Protein AF-A0AAW0FIV5-F1 (afdb_monomer)

InterPro domains:
  IPR008493 Hikeshi-like, N-terminal domain [PF05603] (17-64)
  IPR031318 OPI10 family [PTHR12925] (2-138)
  IPR048364 Hikeshi-like, C-terminal domain [PF21057] (86-137)

Foldseek 3Di:
DQADADPVRNDDDGDDDDPPPPPDDDDDDDDDPPPPPPPPPDDDDDDDDDPPVVRVVVVVVVVVVVVVDDPDDCDDDPPPPPPVVNVVVVVVLVVVQLCVQQVVQQDPVRDGPVVSVVVSVVVVVVVCVVDVCVSVVVVD

Sequence (140 aa):
MFGAVCSGRPIQLANQVETTNKQNATQLDDIDMNDSANAASTINIGISIEPTPQAEALLAEAKSNVSALTPVPLKPTSGNTKNPQDTAFLANQIVTHAYNYLSGFVDATGKVPMKAFDTWWEKFKNRLVSNPNFLDELKN

Secondary structure (DSSP, 8-state):
-----BTTB------------------------------------------HHHHHHHHHHHHHHGGGS--------------HHHHHHHHHHHHHHHHHHHGGG--TTSPPPHHHHHHHHHHHHHHHHH-TTTTGGGG-

pLDDT: mean 73.6, std 19.45, range [38.0, 97.56]

Organism: NCBI:txid2478898

Radius of gyration: 25.65 Å; Cα contacts (8 Å, |Δi|>4): 39; chains: 1; bounding box: 55×40×64 Å

Mean predicted aligned error: 18.96 Å

Solvent-accessible surface area (backbone atoms only — not comparable to full-atom values): 9590 Å² total; per-residue (Å²): 134,84,78,78,68,44,96,94,40,78,74,75,87,74,85,86,78,84,79,80,78,86,75,79,92,76,86,82,90,78,97,68,90,75,75,78,68,79,72,76,77,82,80,85,82,89,85,82,92,65,60,69,78,58,50,53,51,54,52,52,54,53,56,62,69,54,71,82,60,76,88,70,76,86,66,79,90,74,88,66,85,60,51,71,64,56,52,50,52,52,50,52,50,53,50,50,54,49,47,67,59,46,61,80,50,46,44,101,84,72,47,64,53,67,67,59,52,53,53,48,51,54,52,50,54,55,44,43,75,75,37,81,63,58,72,65,63,72,77,113

Structure (mmCIF, N/CA/C/O backbone):
data_AF-A0AAW0FIV5-F1
#
_entry.id   AF-A0AAW0FIV5-F1
#
loop_
_atom_site.group_PDB
_atom_site.id
_atom_site.type_symbol
_atom_site.label_atom_id
_atom_site.label_alt_id
_atom_site.label_comp_id
_atom_site.label_asym_id
_atom_site.label_entity_id
_atom_site.label_seq_id
_atom_site.pdbx_PDB_ins_code
_atom_site.Cartn_x
_atom_site.Cartn_y
_atom_site.Cartn_z
_atom_site.occupancy
_atom_site.B_iso_or_equiv
_atom_site.auth_seq_id
_atom_site.auth_comp_id
_atom_site.auth_asym_id
_atom_site.auth_atom_id
_atom_site.pdbx_PDB_model_num
ATOM 1 N N . MET A 1 1 ? -34.918 3.349 21.799 1.00 64.50 1 MET A N 1
ATOM 2 C CA . MET A 1 1 ? -33.918 3.369 22.890 1.00 64.50 1 MET A CA 1
ATOM 3 C C . MET A 1 1 ? -32.660 2.665 22.394 1.00 64.50 1 MET A C 1
ATOM 5 O O . MET A 1 1 ? -32.782 1.539 21.934 1.00 64.50 1 MET A O 1
ATOM 9 N N . PHE A 1 2 ? -31.492 3.319 22.406 1.00 66.12 2 PHE A N 1
ATOM 10 C CA . PHE A 1 2 ? -30.243 2.761 21.843 1.00 66.12 2 PHE A CA 1
ATOM 11 C C . PHE A 1 2 ? -29.422 1.935 22.849 1.00 66.12 2 PHE A C 1
ATOM 13 O O . PHE A 1 2 ? -28.561 1.149 22.460 1.00 66.12 2 PHE A O 1
ATOM 20 N N . GLY A 1 3 ? -29.695 2.094 24.144 1.00 75.88 3 GLY A N 1
ATOM 21 C CA . GLY A 1 3 ? -29.025 1.380 25.223 1.00 75.88 3 GLY A CA 1
ATOM 22 C C . GLY A 1 3 ? -29.193 2.103 26.557 1.00 75.88 3 GLY A C 1
ATOM 23 O O . GLY A 1 3 ? -29.929 3.086 26.640 1.00 75.88 3 GLY A O 1
ATOM 24 N N . ALA A 1 4 ? -28.491 1.620 27.579 1.00 80.50 4 ALA A N 1
ATOM 25 C CA . ALA A 1 4 ? -28.360 2.272 28.876 1.00 80.50 4 ALA A CA 1
ATOM 26 C C . ALA A 1 4 ? -26.879 2.299 29.279 1.00 80.50 4 ALA A C 1
ATOM 28 O O . ALA A 1 4 ? -26.137 1.362 28.976 1.00 80.50 4 ALA A O 1
ATOM 29 N N . VAL A 1 5 ? -26.465 3.367 29.957 1.00 80.56 5 VAL A N 1
ATOM 30 C CA . VAL A 1 5 ? -25.144 3.502 30.583 1.00 80.56 5 VAL A CA 1
ATOM 31 C C . VAL A 1 5 ? -25.328 3.540 32.097 1.00 80.56 5 VAL A C 1
ATOM 33 O O . VAL A 1 5 ? -26.242 4.188 32.600 1.00 80.56 5 VAL A O 1
ATOM 36 N N . CYS A 1 6 ? -24.489 2.813 32.828 1.00 80.56 6 CYS A N 1
ATOM 37 C CA . CYS A 1 6 ? -24.500 2.783 34.291 1.00 80.56 6 CYS A CA 1
ATOM 38 C C . CYS A 1 6 ? -23.063 2.745 34.822 1.00 80.56 6 CYS A C 1
ATOM 40 O O . CYS A 1 6 ? -22.119 2.568 34.055 1.00 80.56 6 CYS A O 1
ATOM 42 N N . SER A 1 7 ? -22.868 2.878 36.133 1.00 82.75 7 SER A N 1
ATOM 43 C CA . SER A 1 7 ? -21.526 2.864 36.740 1.00 82.75 7 SER A CA 1
ATOM 44 C C . SER A 1 7 ? -20.721 1.590 36.435 1.00 82.75 7 SER A C 1
ATOM 46 O O . SER A 1 7 ? -19.503 1.658 36.313 1.00 82.75 7 SER A O 1
ATOM 48 N N . GLY A 1 8 ? -21.389 0.444 36.254 1.00 81.25 8 GLY A N 1
ATOM 49 C CA . GLY A 1 8 ? -20.759 -0.821 35.851 1.00 81.25 8 GLY A CA 1
ATOM 50 C C . GLY A 1 8 ? -20.508 -0.962 34.344 1.00 81.25 8 GLY A C 1
ATOM 51 O O . GLY A 1 8 ? -19.764 -1.845 33.925 1.00 81.25 8 GLY A O 1
ATOM 52 N N . ARG A 1 9 ? -21.114 -0.101 33.518 1.00 80.88 9 ARG A N 1
ATOM 53 C CA . ARG A 1 9 ? -20.940 -0.067 32.061 1.00 80.88 9 ARG A CA 1
ATOM 54 C C . ARG A 1 9 ? -20.999 1.389 31.578 1.00 80.88 9 ARG A C 1
ATOM 56 O O . ARG A 1 9 ? -22.043 1.838 31.099 1.00 80.88 9 ARG A O 1
ATOM 63 N N . PRO A 1 10 ? -19.892 2.136 31.727 1.00 80.94 10 PRO A N 1
ATOM 64 C CA . PRO A 1 10 ? -19.884 3.584 31.520 1.00 80.94 10 PRO A CA 1
ATOM 65 C C . PRO A 1 10 ? -19.972 3.999 30.043 1.00 80.94 10 PRO A C 1
ATOM 67 O O . PRO A 1 10 ? -20.227 5.165 29.760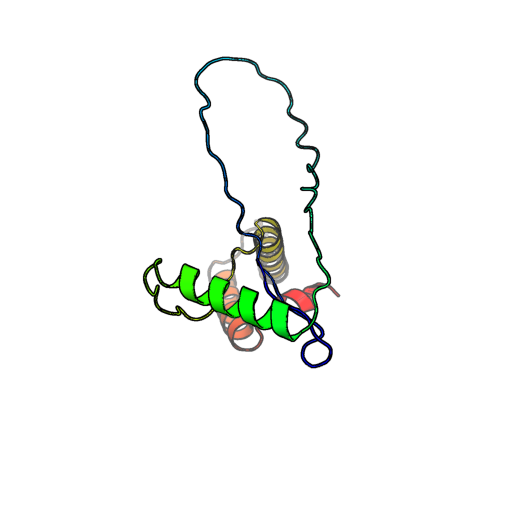 1.00 80.94 10 PRO A O 1
ATOM 70 N N . ILE A 1 11 ? -19.758 3.072 29.099 1.00 82.19 11 ILE A N 1
ATOM 71 C CA . ILE A 1 11 ? -19.751 3.344 27.655 1.00 82.19 11 ILE A CA 1
ATOM 72 C C . ILE A 1 11 ? -20.644 2.333 26.926 1.00 82.19 11 ILE A C 1
ATOM 74 O O . ILE A 1 11 ? -20.558 1.123 27.156 1.00 82.19 11 ILE A O 1
ATOM 78 N N . GLN A 1 12 ? -21.465 2.837 26.003 1.00 78.25 12 GLN A N 1
ATOM 79 C CA . GLN A 1 12 ? -22.308 2.049 25.109 1.00 78.25 12 GLN A CA 1
ATOM 80 C C . GLN A 1 12 ? -22.128 2.547 23.670 1.00 78.25 12 GLN A C 1
ATOM 82 O O . GLN A 1 12 ? -22.292 3.733 23.400 1.00 78.25 12 GLN A O 1
ATOM 87 N N . LEU A 1 13 ? -21.807 1.636 22.749 1.00 78.62 13 LEU A N 1
ATOM 88 C CA . LEU A 1 13 ? -21.712 1.944 21.323 1.00 78.62 13 LEU A CA 1
ATOM 89 C C . LEU A 1 13 ? -23.097 1.810 20.671 1.00 78.62 13 LEU A C 1
ATOM 91 O O . LEU A 1 13 ? -23.788 0.813 20.896 1.00 78.62 13 LEU A O 1
ATOM 95 N N . ALA A 1 14 ? -23.489 2.801 19.870 1.00 74.12 14 ALA A N 1
ATOM 96 C CA . ALA A 1 14 ? -24.722 2.804 19.087 1.00 74.12 14 ALA A CA 1
ATOM 97 C C . ALA A 1 14 ? -24.403 3.162 17.631 1.00 74.12 14 ALA A C 1
ATOM 99 O O . ALA A 1 14 ? -23.681 4.123 17.375 1.00 74.12 14 ALA A O 1
ATOM 100 N N . ASN A 1 15 ? -24.951 2.394 16.687 1.00 72.44 15 ASN A N 1
ATOM 101 C CA . ASN A 1 15 ? -24.766 2.638 15.259 1.00 72.44 15 ASN A CA 1
ATOM 102 C C . ASN A 1 15 ? -25.975 3.391 14.707 1.00 72.44 15 ASN A C 1
ATOM 104 O O . ASN A 1 15 ? -27.115 2.952 14.873 1.00 72.44 15 ASN A O 1
ATOM 108 N N . GLN A 1 16 ? -25.720 4.499 14.017 1.00 63.75 16 GLN A N 1
ATOM 109 C CA . GLN A 1 16 ? -26.736 5.197 13.242 1.00 63.75 16 GLN A CA 1
ATOM 110 C C . GLN A 1 16 ? -26.979 4.439 11.934 1.00 63.75 16 GLN A C 1
ATOM 112 O O . GLN A 1 16 ? -26.048 4.189 11.172 1.00 63.75 16 GLN A O 1
ATOM 117 N N . VAL A 1 17 ? -28.233 4.069 11.675 1.00 66.44 17 VAL A N 1
ATOM 118 C CA . VAL A 1 17 ? -28.667 3.589 10.360 1.00 66.44 17 VAL A CA 1
ATOM 119 C C . VAL A 1 17 ? -29.270 4.787 9.641 1.00 66.44 17 VAL A C 1
ATOM 121 O O . VAL A 1 17 ? -30.308 5.296 10.059 1.00 66.44 17 VAL A O 1
ATOM 124 N N . GLU A 1 18 ? -28.614 5.269 8.589 1.00 61.78 18 GLU A N 1
ATOM 125 C CA . GLU A 1 18 ? -29.195 6.303 7.737 1.00 61.78 18 GLU A CA 1
ATOM 126 C C . GLU A 1 18 ? -30.399 5.722 6.992 1.00 61.78 18 GLU A C 1
ATOM 128 O O . GLU A 1 18 ? -30.271 4.864 6.119 1.00 61.78 18 GLU A O 1
ATOM 133 N N . THR A 1 19 ? -31.598 6.190 7.326 1.00 52.34 19 THR A N 1
ATOM 134 C CA . THR A 1 19 ? -32.772 5.965 6.487 1.00 52.34 19 THR A CA 1
ATOM 135 C C . THR A 1 19 ? -32.681 6.914 5.300 1.00 52.34 19 THR A C 1
ATOM 137 O O . THR A 1 19 ? -33.137 8.055 5.380 1.00 52.34 19 THR A O 1
ATOM 140 N N . THR A 1 20 ? -32.077 6.476 4.193 1.00 46.56 20 THR A N 1
ATOM 141 C CA . THR A 1 20 ? -32.177 7.200 2.921 1.00 46.56 20 THR A CA 1
ATOM 142 C C . THR A 1 20 ? -33.639 7.184 2.477 1.00 46.56 20 THR A C 1
ATOM 144 O O . THR A 1 20 ? -34.110 6.238 1.846 1.00 46.56 20 THR A O 1
ATOM 147 N N . ASN A 1 21 ? -34.379 8.230 2.833 1.00 44.84 21 ASN A N 1
ATOM 148 C CA . ASN A 1 21 ? -35.754 8.426 2.406 1.00 44.84 21 ASN A CA 1
ATOM 149 C C . ASN A 1 21 ? -35.726 8.879 0.936 1.00 44.84 21 ASN A C 1
ATOM 151 O O . ASN A 1 21 ? -35.709 10.069 0.636 1.00 44.84 21 ASN A O 1
ATOM 155 N N . LYS A 1 22 ? -35.635 7.926 -0.003 1.00 45.03 22 LYS A N 1
ATOM 156 C CA . LYS A 1 22 ? -35.816 8.195 -1.438 1.00 45.03 22 LYS A CA 1
ATOM 157 C C . LYS A 1 22 ? -37.298 8.461 -1.698 1.00 45.03 22 LYS A C 1
ATOM 159 O O . LYS A 1 22 ? -38.015 7.572 -2.147 1.00 45.03 22 LYS A O 1
ATOM 164 N N . GLN A 1 23 ? -37.766 9.667 -1.393 1.00 38.22 23 GLN A N 1
ATOM 165 C CA . GLN A 1 23 ? -39.097 10.112 -1.790 1.00 38.22 23 GLN A CA 1
ATOM 166 C C . GLN A 1 23 ? -38.999 11.084 -2.970 1.00 38.22 23 GLN A C 1
ATOM 168 O O . GLN A 1 23 ? -38.593 12.228 -2.823 1.00 38.22 23 GLN A O 1
ATOM 173 N N . ASN A 1 24 ? -39.388 10.552 -4.135 1.00 38.84 24 ASN A N 1
ATOM 174 C CA . ASN A 1 24 ? -40.020 11.220 -5.276 1.00 38.84 24 ASN A CA 1
ATOM 175 C C . ASN A 1 24 ? -39.349 12.472 -5.861 1.00 38.84 24 ASN A C 1
ATOM 177 O O . ASN A 1 24 ? -39.789 13.590 -5.619 1.00 38.84 24 ASN A O 1
ATOM 181 N N . ALA A 1 25 ? -38.407 12.265 -6.785 1.00 38.00 25 ALA A N 1
ATOM 182 C CA . ALA A 1 25 ? -38.110 13.248 -7.826 1.00 38.00 25 ALA A CA 1
ATOM 183 C C . ALA A 1 25 ? -38.908 12.892 -9.093 1.00 38.00 25 ALA A C 1
ATOM 185 O O . ALA A 1 25 ? -38.441 12.156 -9.961 1.00 38.00 25 ALA A O 1
ATOM 186 N N . THR A 1 26 ? -40.140 13.395 -9.165 1.00 39.94 26 THR A N 1
ATOM 187 C CA . THR A 1 26 ? -40.848 13.577 -10.437 1.00 39.94 26 THR A CA 1
ATOM 188 C C . THR A 1 26 ? -40.652 15.033 -10.838 1.00 39.94 26 THR A C 1
ATOM 190 O O . THR A 1 26 ? -40.968 15.910 -10.045 1.00 39.94 26 THR A O 1
ATOM 193 N N . GLN A 1 27 ? -40.219 15.240 -12.083 1.00 40.78 27 GLN A N 1
ATOM 194 C CA . GLN A 1 27 ? -40.310 16.475 -12.871 1.00 40.78 27 GLN A CA 1
ATOM 195 C C . GLN A 1 27 ? -39.328 17.641 -12.624 1.00 40.78 27 GLN A C 1
ATOM 197 O O . GLN A 1 27 ? -39.393 18.339 -11.621 1.00 40.78 27 GLN A O 1
ATOM 202 N N . LEU A 1 28 ? -38.591 17.888 -13.719 1.00 42.06 28 LEU A N 1
ATOM 203 C CA . LEU A 1 28 ? -38.331 19.163 -14.410 1.00 42.06 28 LEU A CA 1
ATOM 204 C C . LEU A 1 28 ? -37.125 20.012 -13.977 1.00 42.06 28 LEU A C 1
ATOM 206 O O . LEU A 1 28 ? -37.076 20.539 -12.875 1.00 42.06 28 LEU A O 1
ATOM 210 N N . ASP A 1 29 ? -36.197 20.117 -14.940 1.00 44.72 29 ASP A N 1
ATOM 211 C CA . ASP A 1 29 ? -35.410 21.287 -15.347 1.00 44.72 29 ASP A CA 1
ATOM 212 C C . ASP A 1 29 ? -35.151 22.368 -14.290 1.00 44.72 29 ASP A C 1
ATOM 214 O O . ASP A 1 29 ? -36.001 23.220 -14.058 1.00 44.72 29 ASP A O 1
ATOM 218 N N . ASP A 1 30 ? -33.929 22.409 -13.755 1.00 43.66 30 ASP A N 1
ATOM 219 C CA . ASP A 1 30 ? -33.016 23.522 -14.042 1.00 43.66 30 ASP A CA 1
ATOM 220 C C . ASP A 1 30 ? -31.583 23.157 -13.622 1.00 43.66 30 ASP A C 1
ATOM 222 O O . ASP A 1 30 ? -31.351 22.465 -12.626 1.00 43.66 30 ASP A O 1
ATOM 226 N N . ILE A 1 31 ? -30.610 23.587 -14.420 1.00 50.84 31 ILE A N 1
ATOM 227 C CA . ILE A 1 31 ? -29.185 23.443 -14.122 1.00 50.84 31 ILE A CA 1
ATOM 228 C C . ILE A 1 31 ? -28.846 24.540 -13.120 1.00 50.84 31 ILE A C 1
ATOM 230 O O . ILE A 1 31 ? -28.609 25.676 -13.519 1.00 50.84 31 ILE A O 1
ATOM 234 N N . ASP A 1 32 ? -28.784 24.195 -11.837 1.00 40.94 32 ASP A N 1
ATOM 235 C CA . ASP A 1 32 ? -28.208 25.078 -10.829 1.00 40.94 32 ASP A CA 1
ATOM 236 C C . ASP A 1 32 ? -27.090 24.362 -10.068 1.00 40.94 32 ASP A C 1
ATOM 238 O O . ASP A 1 32 ? -27.199 23.191 -9.684 1.00 40.94 32 ASP A O 1
ATOM 242 N N . MET A 1 33 ? -25.966 25.061 -9.921 1.00 54.09 33 MET A N 1
ATOM 243 C CA . MET A 1 33 ? -24.784 24.599 -9.204 1.00 54.09 33 MET A CA 1
ATOM 244 C C . MET A 1 33 ? -25.152 24.349 -7.738 1.00 54.09 33 MET A C 1
ATOM 246 O O . MET A 1 33 ? -25.066 25.244 -6.902 1.00 54.09 33 MET A O 1
ATOM 250 N N . ASN A 1 34 ? -25.524 23.112 -7.404 1.00 46.94 34 ASN A N 1
ATOM 251 C CA . ASN A 1 34 ? -25.608 22.677 -6.017 1.00 46.94 34 ASN A CA 1
ATOM 252 C C . ASN A 1 34 ? -24.184 22.468 -5.495 1.00 46.94 34 ASN A C 1
ATOM 254 O O . ASN A 1 34 ? -23.640 21.358 -5.543 1.00 46.94 34 ASN A O 1
ATOM 258 N N . ASP A 1 35 ? -23.589 23.569 -5.033 1.00 41.31 35 ASP A N 1
ATOM 259 C CA . ASP A 1 35 ? -22.535 23.574 -4.028 1.00 41.31 35 ASP A CA 1
ATOM 260 C C . ASP A 1 35 ? -22.984 22.636 -2.908 1.00 41.31 35 ASP A C 1
ATOM 262 O O . ASP A 1 35 ? -23.774 22.985 -2.032 1.00 41.31 35 ASP A O 1
ATOM 266 N N . SER A 1 36 ? -22.534 21.384 -2.995 1.00 45.88 36 SER A N 1
ATOM 267 C CA . SER A 1 36 ? -22.698 20.384 -1.952 1.00 45.88 36 SER A CA 1
ATOM 268 C C . SER A 1 36 ? -21.729 20.750 -0.838 1.00 45.88 36 SER A C 1
ATOM 270 O O . SER A 1 36 ? -20.786 20.018 -0.533 1.00 45.88 36 SER A O 1
ATOM 272 N N . ALA A 1 37 ? -21.974 21.919 -0.246 1.00 42.53 37 ALA A N 1
ATOM 273 C CA . ALA A 1 37 ? -21.587 22.250 1.095 1.00 42.53 37 ALA A CA 1
ATOM 274 C C . ALA A 1 37 ? -22.053 21.073 1.940 1.00 42.53 37 ALA A C 1
ATOM 276 O O . ALA A 1 37 ? -23.246 20.849 2.133 1.00 42.53 37 ALA A O 1
ATOM 277 N N . ASN A 1 38 ? -21.064 20.272 2.319 1.00 49.94 38 ASN A N 1
ATOM 278 C CA . ASN A 1 38 ? -21.082 19.226 3.316 1.00 49.94 38 ASN A CA 1
ATOM 279 C C . ASN A 1 38 ? -22.067 19.604 4.431 1.00 49.94 38 ASN A C 1
ATOM 281 O O . ASN A 1 38 ? -21.702 20.302 5.379 1.00 49.94 38 ASN A O 1
ATOM 285 N N . ALA A 1 39 ? -23.334 19.214 4.272 1.00 48.22 39 ALA A N 1
ATOM 286 C CA . ALA A 1 39 ? -24.356 19.444 5.267 1.00 48.22 39 ALA A CA 1
ATOM 287 C C . ALA A 1 39 ? -23.977 18.522 6.414 1.00 48.22 39 ALA A C 1
ATOM 289 O O . ALA A 1 39 ? -24.273 17.329 6.381 1.00 48.22 39 ALA A O 1
ATOM 290 N N . ALA A 1 40 ? -23.228 19.064 7.375 1.00 53.38 40 ALA A N 1
ATOM 291 C CA . ALA A 1 40 ? -22.924 18.393 8.619 1.00 53.38 40 ALA A CA 1
ATOM 292 C C . ALA A 1 40 ? -24.259 17.901 9.178 1.00 53.38 40 ALA A C 1
ATOM 294 O O . ALA A 1 40 ? -25.103 18.689 9.605 1.00 53.38 40 ALA A O 1
ATOM 295 N N . SER A 1 41 ? -24.494 16.598 9.077 1.00 67.88 41 SER A N 1
ATOM 296 C CA . SER A 1 41 ? -25.699 15.971 9.582 1.00 67.88 41 SER A CA 1
ATOM 297 C C . SER A 1 41 ? -25.688 16.152 11.096 1.00 67.88 41 SER A C 1
ATOM 299 O O . SER A 1 41 ? -24.945 15.466 11.797 1.00 67.88 41 SER A O 1
ATOM 301 N N . THR A 1 42 ? -26.453 17.116 11.607 1.00 72.19 42 THR A N 1
ATOM 302 C CA . THR A 1 42 ? -26.610 17.336 13.046 1.00 72.19 42 THR A CA 1
ATOM 303 C C . THR A 1 42 ? -27.303 16.117 13.652 1.00 72.19 42 THR A C 1
ATOM 305 O O . THR A 1 42 ? -28.489 15.884 13.421 1.00 72.19 42 THR A O 1
ATOM 308 N N . ILE A 1 43 ? -26.559 15.323 14.422 1.00 71.88 43 ILE A N 1
ATOM 309 C CA . ILE A 1 43 ? -27.080 14.153 15.136 1.00 71.88 43 ILE A CA 1
ATOM 310 C C . ILE A 1 43 ? -27.620 14.624 16.488 1.00 71.88 43 ILE A C 1
ATOM 312 O O . ILE A 1 43 ? -26.863 15.084 17.340 1.00 71.88 43 ILE A O 1
ATOM 316 N N . ASN A 1 44 ? -28.929 14.493 16.702 1.00 79.56 44 ASN A N 1
ATOM 317 C CA . ASN A 1 44 ? -29.554 14.800 17.988 1.00 79.56 44 ASN A CA 1
ATOM 318 C C . ASN A 1 44 ? -29.528 13.563 18.893 1.00 79.56 44 ASN A C 1
ATOM 320 O O . ASN A 1 44 ? -30.105 12.528 18.556 1.00 79.56 44 ASN A O 1
ATOM 324 N N . ILE A 1 45 ? -28.878 13.674 20.052 1.00 78.44 45 ILE A N 1
ATOM 325 C CA . ILE A 1 45 ? -28.771 12.596 21.042 1.00 78.44 45 ILE A CA 1
ATOM 326 C C . ILE A 1 45 ? -29.629 12.965 22.255 1.00 78.44 45 ILE A C 1
ATOM 328 O O . ILE A 1 45 ? -29.333 13.926 22.959 1.00 78.44 45 ILE A O 1
ATOM 332 N N . GLY A 1 46 ? -30.689 12.194 22.509 1.00 83.81 46 GLY A N 1
ATOM 333 C CA . GLY A 1 46 ? -31.509 12.333 23.715 1.00 83.81 46 GLY A CA 1
ATOM 334 C C . GLY A 1 46 ? -30.979 11.460 24.852 1.00 83.81 46 GLY A C 1
ATOM 335 O O . GLY A 1 46 ? -30.947 10.237 24.714 1.00 83.81 46 GLY A O 1
ATOM 336 N N . ILE A 1 47 ? -30.589 12.075 25.972 1.00 85.62 47 ILE A N 1
ATOM 337 C CA . ILE A 1 47 ? -30.240 11.377 27.219 1.00 85.62 47 ILE A CA 1
ATOM 338 C C . ILE A 1 47 ? -31.337 11.618 28.265 1.00 85.62 47 ILE A C 1
ATOM 340 O O . ILE A 1 47 ? -31.704 12.761 28.519 1.00 85.62 47 ILE A O 1
ATOM 344 N N . SER A 1 48 ? -31.863 10.545 28.863 1.00 85.88 48 SER A N 1
ATOM 345 C CA . SER A 1 48 ? -32.729 10.619 30.050 1.00 85.88 48 SER A CA 1
ATOM 346 C C . SER A 1 48 ? -32.029 9.933 31.216 1.00 85.88 48 SER A C 1
ATOM 348 O O . SER A 1 48 ? -31.369 8.908 31.020 1.00 85.88 48 SER A O 1
ATOM 350 N N . ILE A 1 49 ? -32.153 10.504 32.413 1.00 86.00 49 ILE A N 1
ATOM 351 C CA . ILE A 1 49 ? -31.602 9.941 33.646 1.00 86.00 49 ILE A CA 1
ATOM 352 C C . ILE A 1 49 ? -32.763 9.336 34.421 1.00 86.00 49 ILE A C 1
ATOM 354 O O . ILE A 1 49 ? -33.605 10.058 34.943 1.00 86.00 49 ILE A O 1
ATOM 358 N N . GLU A 1 50 ? -32.768 8.013 34.516 1.00 84.69 50 GLU A N 1
ATOM 359 C CA . GLU A 1 50 ? -33.782 7.252 35.241 1.00 84.69 50 GLU A CA 1
ATOM 360 C C . GLU A 1 50 ? -33.126 6.476 36.397 1.00 84.69 50 GLU A C 1
ATOM 362 O O . GLU A 1 50 ? -31.959 6.078 36.293 1.00 84.69 50 GLU A O 1
ATOM 367 N N . PRO A 1 51 ? -33.855 6.194 37.490 1.00 87.88 51 PRO A N 1
ATOM 368 C CA . PRO A 1 51 ? -33.442 5.217 38.490 1.00 87.88 51 PRO A CA 1
ATOM 369 C C . PRO A 1 51 ? -33.117 3.859 37.856 1.00 87.88 51 PRO A C 1
ATOM 371 O O . PRO A 1 51 ? -33.868 3.355 37.018 1.00 87.88 51 PRO A O 1
ATOM 374 N N . THR A 1 52 ? -32.039 3.215 38.315 1.00 79.62 52 THR A N 1
ATOM 375 C CA . THR A 1 52 ? -31.574 1.913 37.800 1.00 79.62 52 THR A CA 1
ATOM 376 C C . THR A 1 52 ? -32.686 0.865 37.645 1.00 79.62 52 THR A C 1
ATOM 378 O O . THR A 1 52 ? -32.753 0.256 36.577 1.00 79.62 52 THR A O 1
ATOM 381 N N . PRO A 1 53 ? -33.604 0.677 38.622 1.00 83.12 53 PRO A N 1
ATOM 382 C CA . PRO A 1 53 ? -34.672 -0.317 38.487 1.00 83.12 53 PRO A CA 1
ATOM 383 C C . PRO A 1 53 ? -35.639 -0.024 37.329 1.00 83.12 53 PRO A C 1
ATOM 385 O O . PRO A 1 53 ? -36.158 -0.946 36.706 1.00 83.12 53 PRO A O 1
ATOM 388 N N . GLN A 1 54 ? -35.873 1.255 37.019 1.00 83.12 54 GLN A N 1
ATOM 389 C CA . GLN A 1 54 ? -36.752 1.672 35.925 1.00 83.12 54 GLN A CA 1
ATOM 390 C C . GLN A 1 54 ? -36.047 1.556 34.568 1.00 83.12 54 GLN A C 1
ATOM 392 O O . GLN A 1 54 ? -36.639 1.069 33.606 1.00 83.12 54 GLN A O 1
ATOM 397 N N . ALA A 1 55 ? -34.763 1.921 34.499 1.00 80.69 55 ALA A N 1
ATOM 398 C CA . ALA A 1 55 ? -33.959 1.780 33.286 1.00 80.69 55 ALA A CA 1
ATOM 399 C C . ALA A 1 55 ? -33.837 0.314 32.833 1.00 80.69 55 ALA A C 1
ATOM 401 O O . ALA A 1 55 ? -33.901 0.027 31.637 1.00 80.69 55 ALA A O 1
ATOM 402 N N . GLU A 1 56 ? -33.691 -0.620 33.777 1.00 79.81 56 GLU A N 1
ATOM 403 C CA . GLU A 1 56 ? -33.603 -2.052 33.483 1.00 79.81 56 GLU A CA 1
ATOM 404 C C . GLU A 1 56 ? -34.918 -2.613 32.921 1.00 79.81 56 GLU A C 1
ATOM 406 O O . GLU A 1 56 ? -34.895 -3.350 31.932 1.00 79.81 56 GLU A O 1
ATOM 411 N N . ALA A 1 57 ? -36.061 -2.196 33.479 1.00 82.75 57 ALA A N 1
ATOM 412 C CA . ALA A 1 57 ? -37.382 -2.573 32.977 1.00 82.75 57 ALA A CA 1
ATOM 413 C C . ALA A 1 57 ? -37.609 -2.091 31.532 1.00 82.75 57 ALA A C 1
ATOM 415 O O . ALA A 1 57 ? -38.001 -2.880 30.671 1.00 82.75 57 ALA A O 1
ATOM 416 N N . LEU A 1 58 ? -37.269 -0.831 31.236 1.00 79.12 58 LEU A N 1
ATOM 417 C CA . LEU A 1 58 ? -37.373 -0.259 29.886 1.00 79.12 58 LEU A CA 1
ATOM 418 C C . LEU A 1 58 ? -36.456 -0.969 28.880 1.00 79.12 58 LEU A C 1
ATOM 420 O O . LEU A 1 58 ? -36.823 -1.175 27.723 1.00 79.12 58 LEU A O 1
ATOM 424 N N . LEU A 1 59 ? -35.262 -1.384 29.311 1.00 76.38 59 LEU A N 1
ATOM 425 C CA . LEU A 1 59 ? -34.324 -2.111 28.458 1.00 76.38 59 LEU A CA 1
ATOM 426 C C . LEU A 1 59 ? -34.797 -3.545 28.172 1.00 76.38 59 LEU A C 1
ATOM 428 O O . LEU A 1 59 ? -34.561 -4.064 27.078 1.00 76.38 59 LEU A O 1
ATOM 432 N N . ALA A 1 60 ? -35.452 -4.190 29.141 1.00 76.69 60 ALA A N 1
ATOM 433 C CA . ALA A 1 60 ? -36.057 -5.508 28.972 1.00 76.69 60 ALA A CA 1
ATOM 434 C C . ALA A 1 60 ? -37.246 -5.463 27.997 1.00 76.69 60 ALA A C 1
ATOM 436 O O . ALA A 1 60 ? -37.336 -6.312 27.108 1.00 76.69 60 ALA A O 1
ATOM 437 N N . GLU A 1 61 ? -38.091 -4.436 28.095 1.00 78.25 61 GLU A N 1
ATOM 438 C CA . GLU A 1 61 ? -39.193 -4.191 27.158 1.00 78.25 61 GLU A CA 1
ATOM 439 C C . GLU A 1 61 ? -38.692 -3.827 25.749 1.00 78.25 61 GLU A C 1
ATOM 441 O O . GLU A 1 61 ? -39.223 -4.292 24.740 1.00 78.25 61 GLU A O 1
ATOM 446 N N . ALA A 1 62 ? -37.617 -3.042 25.637 1.00 69.38 62 ALA A N 1
ATOM 447 C CA . ALA A 1 62 ? -37.020 -2.747 24.338 1.00 69.38 62 ALA A CA 1
ATOM 448 C C . ALA A 1 62 ? -36.501 -4.023 23.656 1.00 69.38 62 ALA A C 1
ATOM 450 O O . ALA A 1 62 ? -36.714 -4.196 22.461 1.00 69.38 62 ALA A O 1
ATOM 451 N N . LYS A 1 63 ? -35.867 -4.939 24.407 1.00 67.19 63 LYS A N 1
ATOM 452 C CA . LYS A 1 63 ? -35.367 -6.224 23.884 1.00 67.19 63 LYS A CA 1
ATOM 453 C C . LYS A 1 63 ? -36.486 -7.164 23.434 1.00 67.19 63 LYS A C 1
ATOM 455 O O . LYS A 1 63 ? -36.308 -7.850 22.428 1.00 67.19 63 LYS A O 1
ATOM 460 N N . SER A 1 64 ? -37.619 -7.204 24.139 1.00 61.69 64 SER A N 1
ATOM 461 C CA . SER A 1 64 ? -38.754 -8.044 23.733 1.00 61.69 64 SER A CA 1
ATOM 462 C C . SER A 1 64 ? -39.388 -7.555 22.426 1.00 61.69 64 SER A C 1
ATOM 464 O O . SER A 1 64 ? -39.763 -8.373 21.588 1.00 61.69 64 SER A O 1
ATOM 466 N N . ASN A 1 65 ? -39.393 -6.241 22.181 1.00 56.53 65 ASN A N 1
ATOM 467 C CA . ASN A 1 65 ? -39.918 -5.647 20.948 1.00 56.53 65 ASN A CA 1
ATOM 468 C C . ASN A 1 65 ? -39.006 -5.806 19.709 1.00 56.53 65 ASN A C 1
ATOM 470 O O . ASN A 1 65 ? -39.480 -5.623 18.589 1.00 56.53 65 ASN A O 1
ATOM 474 N N . VAL A 1 66 ? -37.728 -6.195 19.852 1.00 53.72 66 VAL A N 1
ATOM 475 C CA . VAL A 1 66 ? -36.839 -6.483 18.695 1.00 53.72 66 VAL A CA 1
ATOM 476 C C . VAL A 1 66 ? -36.955 -7.939 18.205 1.00 53.72 66 VAL A C 1
ATOM 478 O O . VAL 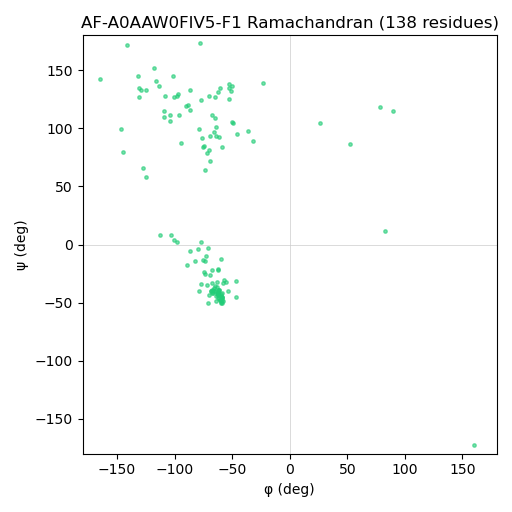A 1 66 ? -36.400 -8.284 17.167 1.00 53.72 66 VAL A O 1
ATOM 481 N N . SER A 1 67 ? -37.712 -8.807 18.891 1.00 47.06 67 SER A N 1
ATOM 482 C CA . SER A 1 67 ? -37.875 -10.223 18.495 1.00 47.06 67 SER A CA 1
ATOM 483 C C . SER A 1 67 ? -38.832 -10.470 17.315 1.00 47.06 67 SER A C 1
ATOM 485 O O . SER A 1 67 ? -39.026 -11.620 16.931 1.00 47.06 67 SER A O 1
ATOM 487 N N . ALA A 1 68 ? -39.408 -9.429 16.701 1.00 45.94 68 ALA A N 1
ATOM 488 C CA . ALA A 1 68 ? -40.270 -9.566 15.517 1.00 45.94 68 ALA A CA 1
ATOM 489 C C . ALA A 1 68 ? -39.557 -9.310 14.172 1.00 45.94 68 ALA A C 1
ATOM 491 O O . ALA A 1 68 ? -40.185 -9.404 13.119 1.00 45.94 68 ALA A O 1
ATOM 492 N N . LEU A 1 69 ? -38.250 -9.031 14.171 1.00 48.88 69 LEU A N 1
ATOM 493 C CA . LEU A 1 69 ? -37.442 -9.009 12.951 1.00 48.88 69 LEU A CA 1
ATOM 494 C C . LEU A 1 69 ? -36.516 -10.224 12.982 1.00 48.88 69 LEU A C 1
ATOM 496 O O . LEU A 1 69 ? -35.619 -10.323 13.812 1.00 48.88 69 LEU A O 1
ATOM 500 N N . THR A 1 70 ? -36.820 -11.173 12.099 1.00 46.19 70 THR A N 1
ATOM 501 C CA . THR A 1 70 ? -36.110 -12.427 11.805 1.00 46.19 70 THR A CA 1
ATOM 502 C C . THR A 1 70 ? -34.618 -12.442 12.172 1.00 46.19 70 THR A C 1
ATOM 504 O O . THR A 1 70 ? -33.914 -11.485 11.839 1.00 46.19 70 THR A O 1
ATOM 507 N N . PRO A 1 71 ? -34.091 -13.549 12.734 1.00 44.12 71 PRO A N 1
ATOM 508 C CA . PRO A 1 71 ? -32.663 -13.703 12.973 1.00 44.12 71 PRO A CA 1
ATOM 509 C C . PRO A 1 71 ? -31.940 -13.766 11.626 1.00 44.12 71 PRO A C 1
ATOM 511 O O . PRO A 1 71 ? -31.864 -14.810 10.980 1.00 44.12 71 PRO A O 1
ATOM 514 N N . VAL A 1 72 ? -31.412 -12.628 11.178 1.00 54.25 72 VAL A N 1
ATOM 515 C CA . VAL A 1 72 ? -30.385 -12.614 10.141 1.00 54.25 72 VAL A CA 1
ATOM 516 C C . VAL A 1 72 ? -29.169 -13.303 10.763 1.00 54.25 72 VAL A C 1
ATOM 518 O O . VAL A 1 72 ? -28.764 -12.912 11.863 1.00 54.25 72 VAL A O 1
ATOM 521 N N . PRO A 1 73 ? -28.594 -14.338 10.126 1.00 47.56 73 PRO A N 1
ATOM 522 C CA . PRO A 1 73 ? -27.399 -14.983 10.642 1.00 47.56 73 PRO A CA 1
ATOM 523 C C . PRO A 1 73 ? -26.339 -13.917 10.905 1.00 47.56 73 PRO A C 1
ATOM 525 O O . PRO A 1 73 ? -26.124 -13.045 10.059 1.00 47.56 73 PRO A O 1
ATOM 528 N N . LEU A 1 74 ? -25.678 -13.998 12.061 1.00 50.00 74 LEU A N 1
ATOM 529 C CA . LEU A 1 74 ? -24.454 -13.263 12.359 1.00 50.00 74 LEU A CA 1
ATOM 530 C C . LEU A 1 74 ? -23.400 -13.658 11.317 1.00 50.00 74 LEU A C 1
ATOM 532 O O . LEU A 1 74 ? -22.590 -14.559 11.521 1.00 50.00 74 LEU A O 1
ATOM 536 N N . LYS A 1 75 ? -23.444 -13.001 10.158 1.00 48.66 75 LYS A N 1
ATOM 537 C CA . LYS A 1 75 ? -22.352 -12.993 9.200 1.00 48.66 75 LYS A CA 1
ATOM 538 C C . LYS A 1 75 ? -21.178 -12.336 9.929 1.00 48.66 75 LYS A C 1
ATOM 540 O O . LYS A 1 75 ? -21.390 -11.291 10.551 1.00 48.66 75 LYS A O 1
ATOM 545 N N . PRO A 1 76 ? -19.971 -12.927 9.900 1.00 43.28 76 PRO A N 1
ATOM 546 C CA . PRO A 1 76 ? -18.815 -12.319 10.531 1.00 43.28 76 PRO A CA 1
ATOM 547 C C . PRO A 1 76 ? -18.696 -10.878 10.047 1.00 43.28 76 PRO A C 1
ATOM 549 O O . PRO A 1 76 ? -18.836 -10.591 8.856 1.00 43.28 76 PRO A O 1
ATOM 552 N N . THR A 1 77 ? -18.504 -9.988 11.011 1.00 49.78 77 THR A N 1
ATOM 553 C CA . THR A 1 77 ? -18.145 -8.584 10.854 1.00 49.78 77 THR A CA 1
ATOM 554 C C . THR A 1 77 ? -17.182 -8.396 9.687 1.00 49.78 77 THR A C 1
ATOM 556 O O . THR A 1 77 ? -15.977 -8.584 9.800 1.00 49.78 77 THR A O 1
ATOM 559 N N . SER A 1 78 ? -17.728 -8.016 8.542 1.00 43.97 78 SER A N 1
ATOM 560 C CA . SER A 1 78 ? -17.018 -7.335 7.464 1.00 43.97 78 SER A CA 1
ATOM 561 C C . SER A 1 78 ? -17.796 -6.056 7.194 1.00 43.97 78 SER A C 1
ATOM 563 O O . SER A 1 78 ? -18.344 -5.834 6.118 1.00 43.97 78 SER A O 1
ATOM 565 N N . GLY A 1 79 ? -17.924 -5.250 8.250 1.00 47.53 79 GLY A N 1
ATOM 566 C CA . GLY A 1 79 ? -18.355 -3.866 8.162 1.00 47.53 79 GLY A CA 1
ATOM 567 C C . GLY A 1 79 ? -17.243 -3.067 7.502 1.00 47.53 79 GLY A C 1
ATOM 568 O O . GLY A 1 79 ? -16.431 -2.446 8.169 1.00 47.53 79 GLY A O 1
ATOM 569 N N . ASN A 1 80 ? -17.188 -3.125 6.179 1.00 48.56 80 ASN A N 1
ATOM 570 C CA . ASN A 1 80 ? -16.387 -2.228 5.369 1.00 48.56 80 ASN A CA 1
ATOM 571 C C . ASN A 1 80 ? -17.307 -1.615 4.319 1.00 48.56 80 ASN A C 1
ATOM 573 O O . ASN A 1 80 ? -17.104 -1.782 3.121 1.00 48.56 80 ASN A O 1
ATOM 577 N N . THR A 1 81 ? -18.277 -0.813 4.755 1.00 51.31 81 THR A N 1
ATOM 578 C CA . THR A 1 81 ? -18.581 0.387 3.972 1.00 51.31 81 THR A CA 1
ATOM 579 C C . THR A 1 81 ? -17.374 1.311 4.146 1.00 51.31 81 THR A C 1
ATOM 581 O O . THR A 1 81 ? -17.423 2.261 4.921 1.00 51.31 81 THR A O 1
ATOM 584 N N . LYS A 1 82 ? -16.232 0.952 3.529 1.00 57.44 82 LYS A N 1
ATOM 585 C CA . LYS A 1 82 ? -15.079 1.852 3.432 1.00 57.44 82 LYS A CA 1
ATOM 586 C C . LYS A 1 82 ? -15.635 3.132 2.842 1.00 57.44 82 LYS A C 1
ATOM 588 O O . LYS A 1 82 ? -16.304 3.067 1.807 1.00 57.44 82 LYS A O 1
ATOM 593 N N . ASN A 1 83 ? -15.411 4.255 3.517 1.00 69.69 83 ASN A N 1
ATOM 594 C CA . ASN A 1 83 ? -15.789 5.547 2.977 1.00 69.69 83 ASN A CA 1
ATOM 595 C C . ASN A 1 83 ? -15.224 5.607 1.541 1.00 69.69 83 ASN A C 1
ATOM 597 O O . ASN A 1 83 ? -14.093 5.149 1.328 1.00 69.69 83 ASN A O 1
ATOM 601 N N . PRO A 1 84 ? -15.966 6.083 0.526 1.00 74.94 84 PRO A N 1
ATOM 602 C CA . PRO A 1 84 ? -15.413 6.257 -0.816 1.00 74.94 84 PRO A CA 1
ATOM 603 C C . PRO A 1 84 ? -14.045 6.959 -0.810 1.00 74.94 84 PRO A C 1
ATOM 605 O O . PRO A 1 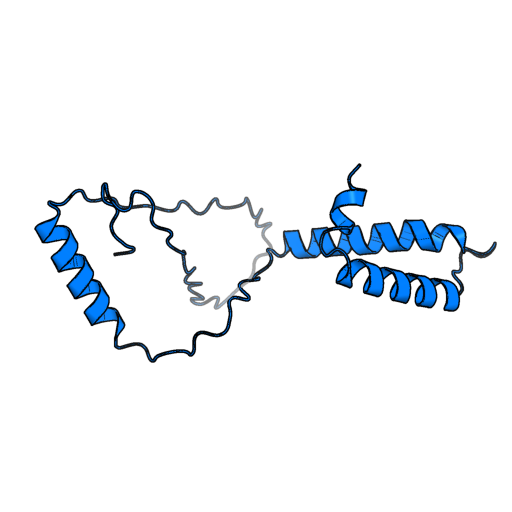84 ? -13.169 6.609 -1.600 1.00 74.94 84 PRO A O 1
ATOM 608 N N . GLN A 1 85 ? -13.823 7.855 0.159 1.00 75.81 85 GLN A N 1
ATOM 609 C CA . GLN A 1 85 ? -12.531 8.492 0.423 1.00 75.81 85 GLN A CA 1
ATOM 610 C C . GLN A 1 85 ? -11.422 7.513 0.839 1.00 75.81 85 GLN A C 1
ATOM 612 O O . GLN A 1 85 ? -10.319 7.596 0.309 1.00 75.81 85 GLN A O 1
ATOM 617 N N . ASP A 1 86 ? -11.700 6.538 1.707 1.00 82.12 86 ASP A N 1
ATOM 618 C CA . ASP A 1 86 ? -10.716 5.524 2.118 1.00 82.12 86 ASP A CA 1
ATOM 619 C C . ASP A 1 86 ? -10.312 4.633 0.939 1.00 82.12 86 ASP A C 1
ATOM 621 O O . ASP A 1 86 ? -9.160 4.220 0.809 1.00 82.12 86 ASP A O 1
ATOM 625 N N . THR A 1 87 ? -11.269 4.341 0.056 1.00 86.06 87 THR A N 1
ATOM 626 C CA . THR A 1 87 ? -11.013 3.550 -1.153 1.00 86.06 87 THR A CA 1
ATOM 627 C C . THR A 1 87 ? -10.168 4.337 -2.151 1.00 86.06 87 THR A C 1
ATOM 629 O O . THR A 1 87 ? -9.208 3.791 -2.694 1.00 86.06 87 THR A O 1
ATOM 632 N N . ALA A 1 88 ? -10.477 5.620 -2.357 1.00 87.62 88 ALA A N 1
ATOM 633 C CA . ALA A 1 88 ? -9.678 6.506 -3.198 1.00 87.62 88 ALA A CA 1
ATOM 634 C C . ALA A 1 88 ? -8.255 6.676 -2.644 1.00 87.62 88 ALA A C 1
ATOM 636 O O . ALA A 1 88 ? -7.280 6.576 -3.388 1.00 87.62 88 ALA A O 1
ATOM 637 N N . PHE A 1 89 ? -8.124 6.862 -1.329 1.00 88.19 89 PHE A N 1
ATOM 638 C CA . PHE A 1 89 ? -6.836 6.958 -0.654 1.00 88.19 89 PHE A CA 1
ATOM 639 C C . PHE A 1 89 ? -5.995 5.690 -0.855 1.00 88.19 89 PHE A C 1
ATOM 641 O O . PHE A 1 89 ? -4.847 5.766 -1.295 1.00 88.19 89 PHE A O 1
ATOM 648 N N . LEU A 1 90 ? -6.589 4.519 -0.610 1.00 89.06 90 LEU A N 1
ATOM 649 C CA . LEU A 1 90 ? -5.936 3.230 -0.821 1.00 89.06 90 LEU A CA 1
ATOM 650 C C . LEU A 1 90 ? -5.499 3.048 -2.281 1.00 89.06 90 LEU A C 1
ATOM 652 O O . LEU A 1 90 ? -4.362 2.655 -2.534 1.00 89.06 90 LEU A O 1
ATOM 656 N N . ALA A 1 91 ? -6.372 3.357 -3.243 1.00 91.69 91 ALA A N 1
ATOM 657 C CA . ALA A 1 91 ? -6.051 3.260 -4.664 1.00 91.69 91 ALA A CA 1
ATOM 658 C C . ALA A 1 91 ? -4.849 4.142 -5.034 1.00 91.69 91 ALA A C 1
ATOM 660 O O . ALA A 1 91 ? -3.921 3.666 -5.689 1.00 91.69 91 ALA A O 1
ATOM 661 N N . ASN A 1 92 ? -4.816 5.388 -4.551 1.00 92.12 92 ASN A N 1
ATOM 662 C CA . ASN A 1 92 ? -3.690 6.296 -4.772 1.00 92.12 92 ASN A CA 1
ATOM 663 C C . ASN A 1 92 ? -2.376 5.728 -4.220 1.00 92.12 92 ASN A C 1
ATOM 665 O O . ASN A 1 92 ? -1.354 5.789 -4.897 1.00 92.12 92 ASN A O 1
ATOM 669 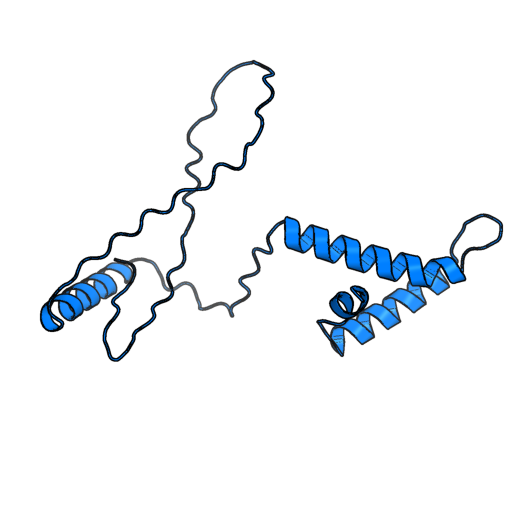N N . GLN A 1 93 ? -2.385 5.124 -3.030 1.00 91.81 93 GLN A N 1
ATOM 670 C CA . GLN A 1 93 ? -1.175 4.515 -2.471 1.00 91.81 93 GLN A CA 1
ATOM 671 C C . GLN A 1 93 ? -0.678 3.316 -3.284 1.00 91.81 93 GLN A C 1
ATOM 673 O O . GLN A 1 93 ? 0.526 3.186 -3.518 1.00 91.81 93 GLN A O 1
ATOM 678 N N . ILE A 1 94 ? -1.596 2.470 -3.763 1.00 93.88 94 ILE A N 1
ATOM 679 C CA . ILE A 1 94 ? -1.258 1.336 -4.631 1.00 93.88 94 ILE A CA 1
ATOM 680 C C . ILE A 1 94 ? -0.593 1.837 -5.918 1.00 93.88 94 ILE A C 1
ATOM 682 O O . ILE A 1 94 ? 0.461 1.326 -6.305 1.00 93.88 94 ILE A O 1
ATOM 686 N N . VAL A 1 95 ? -1.179 2.854 -6.558 1.00 94.62 95 VAL A N 1
ATOM 687 C CA . VAL A 1 95 ? -0.660 3.438 -7.803 1.00 94.62 95 VAL A CA 1
ATOM 688 C C . VAL A 1 95 ? 0.703 4.091 -7.584 1.00 94.62 95 VAL A C 1
ATOM 690 O O . VAL A 1 95 ? 1.616 3.844 -8.368 1.00 94.62 95 VAL A O 1
ATOM 693 N N . THR A 1 96 ? 0.890 4.851 -6.504 1.00 93.94 96 THR A N 1
ATOM 694 C CA . THR A 1 96 ? 2.185 5.469 -6.169 1.00 93.94 96 THR A CA 1
ATOM 695 C C . THR A 1 96 ? 3.279 4.422 -5.972 1.00 93.94 96 THR A C 1
ATOM 697 O O . THR A 1 96 ? 4.376 4.557 -6.513 1.00 93.94 96 THR A O 1
ATOM 700 N N . HIS A 1 97 ? 2.990 3.334 -5.255 1.00 94.94 97 HIS A N 1
ATOM 701 C CA . HIS A 1 97 ? 3.961 2.257 -5.063 1.00 94.94 97 HIS A CA 1
ATOM 702 C C . HIS A 1 97 ? 4.303 1.546 -6.383 1.00 94.94 97 HIS A C 1
ATOM 704 O O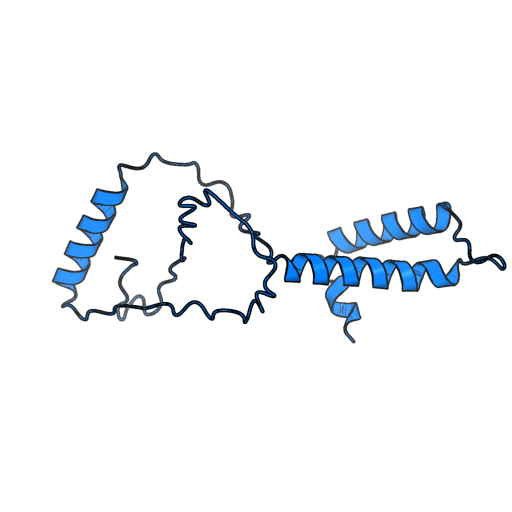 . HIS A 1 97 ? 5.467 1.229 -6.639 1.00 94.94 97 HIS A O 1
ATOM 710 N N . ALA A 1 98 ? 3.301 1.318 -7.239 1.00 95.06 98 ALA A N 1
ATOM 711 C CA . ALA A 1 98 ? 3.512 0.784 -8.581 1.00 95.06 98 ALA A CA 1
ATOM 712 C C . ALA A 1 98 ? 4.424 1.701 -9.399 1.00 95.06 98 ALA A C 1
ATOM 714 O O . ALA A 1 98 ? 5.422 1.246 -9.950 1.00 95.06 98 ALA A O 1
ATOM 715 N N . TYR A 1 99 ? 4.120 2.996 -9.428 1.00 94.56 99 TYR A N 1
ATOM 716 C CA . TYR A 1 99 ? 4.886 3.991 -10.165 1.00 94.56 99 TYR A CA 1
ATOM 717 C C . TYR A 1 99 ? 6.352 4.034 -9.718 1.00 94.56 99 TYR A C 1
ATOM 719 O O . TYR A 1 99 ? 7.253 3.927 -10.551 1.00 94.56 99 TYR A O 1
ATOM 727 N N . ASN A 1 100 ? 6.601 4.088 -8.407 1.00 93.81 100 ASN A N 1
ATOM 728 C CA . ASN A 1 100 ? 7.956 4.111 -7.856 1.00 93.81 100 ASN A CA 1
ATOM 729 C C . ASN A 1 100 ? 8.764 2.877 -8.275 1.00 93.81 100 ASN A C 1
ATOM 731 O O . ASN A 1 100 ? 9.923 3.009 -8.658 1.00 93.81 100 ASN A O 1
ATOM 735 N N . TYR A 1 101 ? 8.154 1.689 -8.272 1.00 95.50 101 TYR A N 1
ATOM 736 C CA . TYR A 1 101 ? 8.833 0.470 -8.708 1.00 95.50 101 TYR A CA 1
ATOM 737 C C . TYR A 1 101 ? 9.060 0.440 -10.224 1.00 95.50 101 TYR A C 1
ATOM 739 O O . TYR A 1 101 ? 10.166 0.165 -10.683 1.00 95.50 101 TYR A O 1
ATOM 747 N N . LEU A 1 102 ? 8.012 0.703 -11.010 1.00 96.19 102 LEU A N 1
ATOM 748 C CA . LEU A 1 102 ? 8.022 0.526 -12.464 1.00 96.19 102 LEU A CA 1
ATOM 749 C C . LEU A 1 102 ? 8.831 1.606 -13.183 1.00 96.19 102 LEU A C 1
ATOM 751 O O . LEU A 1 102 ? 9.363 1.326 -14.254 1.00 96.19 102 LEU A O 1
ATOM 755 N N . SER A 1 103 ? 8.984 2.792 -12.586 1.00 94.25 103 SER A N 1
ATOM 756 C CA . SER A 1 103 ? 9.811 3.878 -13.130 1.00 94.25 103 SER A CA 1
ATOM 757 C C . SER A 1 103 ? 11.262 3.451 -13.393 1.00 94.25 103 SER A C 1
ATOM 759 O O . SER A 1 103 ? 11.853 3.875 -14.382 1.00 94.25 103 SER A O 1
ATOM 761 N N . GLY A 1 104 ? 11.810 2.535 -12.584 1.00 93.88 104 GLY A N 1
ATOM 762 C CA . GLY A 1 104 ? 13.154 1.978 -12.778 1.00 93.88 104 GLY A CA 1
ATOM 763 C C . GLY A 1 104 ? 13.282 0.991 -13.946 1.00 93.88 104 GLY A C 1
ATOM 764 O O . GLY A 1 104 ? 14.394 0.610 -14.302 1.00 93.88 104 GLY A O 1
ATOM 765 N N . PHE A 1 105 ? 12.165 0.568 -14.540 1.00 95.31 105 PHE A N 1
ATOM 766 C CA . PHE A 1 105 ? 12.115 -0.378 -15.660 1.00 95.31 105 PHE A CA 1
ATOM 767 C C . PHE A 1 105 ? 11.618 0.270 -16.956 1.00 95.31 105 PHE A C 1
ATOM 769 O O . PHE A 1 105 ? 11.349 -0.441 -17.923 1.00 95.31 105 PHE A O 1
ATOM 776 N N . VAL A 1 106 ? 11.465 1.595 -16.976 1.00 95.38 106 VAL A N 1
ATOM 777 C CA . VAL A 1 106 ? 11.046 2.338 -18.164 1.00 95.38 106 VAL A CA 1
ATOM 778 C C . VAL A 1 106 ? 12.170 2.324 -19.200 1.00 95.38 106 VAL A C 1
ATOM 780 O O . VAL A 1 106 ? 13.317 2.651 -18.898 1.00 95.38 106 VAL A O 1
ATOM 783 N N . ASP A 1 107 ? 11.847 1.933 -20.430 1.00 92.31 107 ASP A N 1
ATOM 784 C CA . ASP A 1 107 ? 12.781 1.993 -21.550 1.00 92.31 107 ASP A CA 1
ATOM 785 C C . ASP A 1 107 ? 12.931 3.422 -22.107 1.00 92.31 107 ASP A C 1
ATOM 787 O O . ASP A 1 107 ? 12.201 4.345 -21.747 1.00 92.31 107 ASP A O 1
ATOM 791 N N . ALA A 1 108 ? 13.865 3.616 -23.041 1.00 91.75 108 ALA A N 1
ATOM 792 C CA . ALA A 1 108 ? 14.086 4.915 -23.686 1.00 91.75 108 ALA A CA 1
ATOM 793 C C . ALA A 1 108 ? 12.852 5.456 -24.444 1.00 91.75 108 ALA A C 1
ATOM 795 O O . ALA A 1 108 ? 12.834 6.620 -24.836 1.00 91.75 108 ALA A O 1
ATOM 796 N N . THR A 1 109 ? 11.826 4.626 -24.660 1.00 93.81 109 THR A N 1
ATOM 797 C CA . THR A 1 109 ? 10.562 4.992 -25.310 1.00 93.81 109 THR A CA 1
ATOM 798 C C . THR A 1 109 ? 9.424 5.249 -24.319 1.00 93.81 109 THR A C 1
ATOM 800 O O . THR A 1 109 ? 8.298 5.507 -24.742 1.00 93.81 109 THR A O 1
ATOM 803 N N . GLY A 1 110 ? 9.692 5.198 -23.010 1.00 91.75 110 GLY A N 1
ATOM 804 C CA . GLY A 1 110 ? 8.688 5.427 -21.973 1.00 91.75 110 GLY A CA 1
ATOM 805 C C . GLY A 1 110 ? 7.831 4.200 -21.647 1.00 91.75 110 GLY A C 1
ATOM 806 O O . GLY A 1 110 ? 6.808 4.339 -20.978 1.00 91.75 110 GLY A O 1
ATOM 807 N N . LYS A 1 111 ? 8.200 3.002 -22.119 1.00 94.50 111 LYS A N 1
ATOM 808 C CA . LYS A 1 111 ? 7.407 1.779 -21.931 1.00 94.50 111 LYS A CA 1
ATOM 809 C C . LYS A 1 111 ? 7.975 0.915 -20.816 1.00 94.50 111 LYS A C 1
ATOM 811 O O . LYS A 1 111 ? 9.184 0.799 -20.645 1.00 94.50 111 LYS A O 1
ATOM 816 N N . VAL A 1 112 ? 7.075 0.263 -20.087 1.00 95.94 112 VAL A N 1
ATOM 817 C CA . VAL A 1 112 ? 7.416 -0.698 -19.035 1.00 95.94 112 VAL A CA 1
ATOM 818 C C . VAL A 1 112 ? 7.262 -2.119 -19.591 1.00 95.94 112 VAL A C 1
ATOM 820 O O . VAL A 1 112 ? 6.193 -2.451 -20.111 1.00 95.94 112 VAL A O 1
ATOM 823 N N . PRO A 1 113 ? 8.282 -2.991 -19.485 1.00 95.31 113 PRO A N 1
ATOM 824 C CA . PRO A 1 113 ? 8.156 -4.395 -19.857 1.00 95.31 113 PRO A CA 1
ATOM 825 C C . PRO A 1 113 ? 7.082 -5.096 -19.019 1.00 95.31 113 PRO A C 1
ATOM 827 O O . PRO A 1 113 ? 7.097 -5.000 -17.793 1.00 95.31 113 PRO A O 1
ATOM 830 N N . MET A 1 114 ? 6.210 -5.887 -19.653 1.00 95.88 114 MET A N 1
ATOM 831 C CA . MET A 1 114 ? 5.132 -6.607 -18.950 1.00 95.88 114 MET A CA 1
ATOM 832 C C . MET A 1 114 ? 5.659 -7.457 -17.780 1.00 95.88 114 MET A C 1
ATOM 834 O O . MET A 1 114 ? 5.116 -7.418 -16.681 1.00 95.88 114 MET A O 1
ATOM 838 N N . LYS A 1 115 ? 6.809 -8.124 -17.960 1.00 95.81 115 LYS A N 1
ATOM 839 C CA . LYS A 1 115 ? 7.452 -8.902 -16.889 1.00 95.81 115 LYS A CA 1
ATOM 840 C C . LYS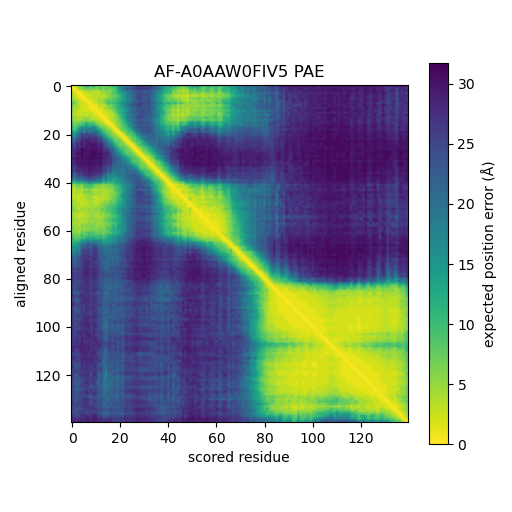 A 1 115 ? 7.791 -8.088 -15.639 1.00 95.81 115 LYS A C 1
ATOM 842 O O . LYS A 1 115 ? 7.785 -8.647 -14.541 1.00 95.81 115 LYS A O 1
ATOM 847 N N . ALA A 1 116 ? 8.140 -6.810 -15.786 1.00 95.44 116 ALA A N 1
ATOM 848 C CA . ALA A 1 116 ? 8.443 -5.953 -14.642 1.00 95.44 116 ALA A CA 1
ATOM 849 C C . ALA A 1 116 ? 7.176 -5.691 -13.818 1.00 95.44 116 ALA A C 1
ATOM 851 O O . ALA A 1 116 ? 7.227 -5.763 -12.589 1.00 95.44 116 ALA A O 1
ATOM 852 N N . PHE A 1 117 ? 6.043 -5.484 -14.497 1.00 96.69 117 PHE A N 1
ATOM 853 C CA . PHE A 1 117 ? 4.732 -5.365 -13.867 1.00 96.69 117 PHE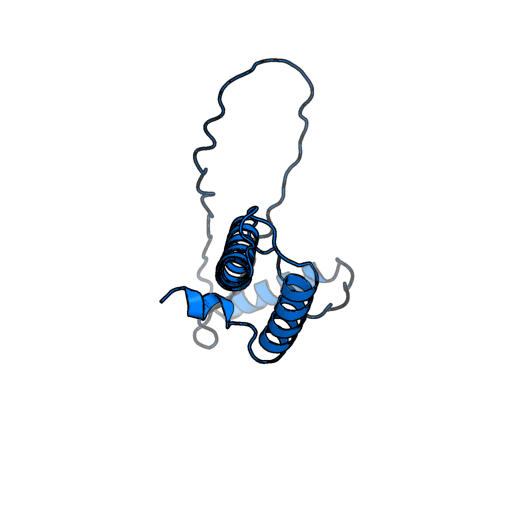 A CA 1
ATOM 854 C C . PHE A 1 117 ? 4.317 -6.660 -13.160 1.00 96.69 117 PHE A C 1
ATOM 856 O O . PHE A 1 117 ? 3.978 -6.617 -11.980 1.00 96.69 117 PHE A O 1
ATOM 863 N N . ASP A 1 118 ? 4.429 -7.813 -13.823 1.00 97.56 118 ASP A N 1
ATOM 864 C CA . ASP A 1 118 ? 4.088 -9.109 -13.216 1.00 97.56 118 ASP A CA 1
ATOM 865 C C . ASP A 1 118 ? 4.924 -9.373 -11.956 1.00 97.56 118 ASP A C 1
ATOM 867 O O . ASP A 1 118 ? 4.408 -9.742 -10.901 1.00 97.56 118 ASP A O 1
ATOM 871 N N . THR A 1 119 ? 6.231 -9.107 -12.038 1.00 97.25 119 THR A N 1
ATOM 872 C CA . THR A 1 119 ? 7.156 -9.265 -10.908 1.00 97.25 119 THR A CA 1
ATOM 873 C C . THR A 1 119 ? 6.788 -8.345 -9.745 1.00 97.25 119 THR A C 1
ATOM 875 O O . THR A 1 119 ? 6.839 -8.758 -8.585 1.00 97.25 119 THR A O 1
ATOM 878 N N . TRP A 1 120 ? 6.432 -7.092 -10.038 1.00 96.19 120 TRP A N 1
ATOM 879 C CA . TRP A 1 120 ? 5.946 -6.153 -9.033 1.00 96.19 120 TRP A CA 1
ATOM 880 C C . TRP A 1 120 ? 4.665 -6.662 -8.372 1.00 96.19 120 TRP A C 1
ATOM 882 O O . TRP A 1 120 ? 4.587 -6.683 -7.145 1.00 96.19 120 TRP A O 1
ATOM 892 N N . TRP A 1 121 ? 3.695 -7.117 -9.163 1.00 96.69 121 TRP A N 1
ATOM 893 C CA . TRP A 1 121 ? 2.406 -7.585 -8.667 1.00 96.69 121 TRP A CA 1
ATOM 894 C C . TRP A 1 121 ? 2.544 -8.801 -7.745 1.00 96.69 121 TRP A C 1
ATOM 896 O O . TRP A 1 121 ? 1.930 -8.845 -6.678 1.00 96.69 121 TRP A O 1
ATOM 906 N N . GLU A 1 122 ? 3.408 -9.760 -8.087 1.00 97.06 122 GLU A N 1
ATOM 907 C CA . GLU A 1 122 ? 3.706 -10.902 -7.214 1.00 97.06 122 GLU A CA 1
ATOM 908 C C . GLU A 1 122 ? 4.330 -10.465 -5.882 1.00 97.06 122 GLU A C 1
ATOM 910 O O . GLU A 1 122 ? 3.894 -10.894 -4.810 1.00 97.06 122 GLU A O 1
ATOM 915 N N . LYS A 1 123 ? 5.312 -9.554 -5.920 1.00 95.25 123 LYS A N 1
ATOM 916 C CA . LYS A 1 123 ? 5.922 -8.998 -4.701 1.00 95.25 123 LYS A CA 1
ATOM 917 C C . LYS A 1 123 ? 4.902 -8.238 -3.857 1.00 95.25 123 LYS A C 1
ATOM 919 O O . LYS A 1 123 ? 4.880 -8.405 -2.639 1.00 95.25 123 LYS A O 1
ATOM 924 N N . PHE A 1 124 ? 4.051 -7.442 -4.498 1.00 95.50 124 PHE A N 1
ATOM 925 C CA . PHE A 1 124 ? 2.997 -6.671 -3.854 1.00 95.50 124 PHE A CA 1
ATOM 926 C C . PHE A 1 124 ? 2.014 -7.583 -3.116 1.00 95.50 124 PHE A C 1
ATOM 928 O O . PHE A 1 124 ? 1.781 -7.388 -1.925 1.00 95.50 124 PHE A O 1
ATOM 935 N N . LYS A 1 125 ? 1.495 -8.625 -3.782 1.00 94.50 125 LYS A N 1
ATOM 936 C CA . LYS A 1 125 ? 0.591 -9.610 -3.166 1.00 94.50 125 LYS A CA 1
ATOM 937 C C . LYS A 1 125 ? 1.239 -10.310 -1.974 1.00 94.50 125 LYS A C 1
ATOM 939 O O . LYS A 1 125 ? 0.635 -10.379 -0.907 1.00 94.50 125 LYS A O 1
ATOM 944 N N . ASN A 1 126 ? 2.475 -10.788 -2.130 1.00 96.00 126 ASN A N 1
ATOM 945 C CA . ASN A 1 126 ? 3.195 -11.464 -1.049 1.00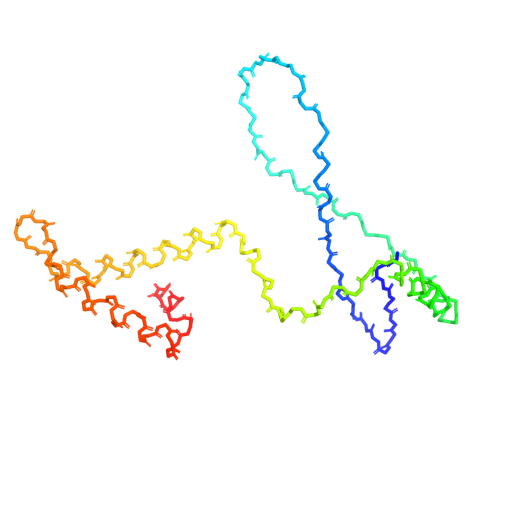 96.00 126 ASN A CA 1
ATOM 946 C C . ASN A 1 126 ? 3.418 -10.536 0.153 1.00 96.00 126 ASN A C 1
ATOM 948 O O . ASN A 1 126 ? 3.265 -10.953 1.302 1.00 96.00 126 ASN A O 1
ATOM 952 N N . ARG A 1 127 ? 3.732 -9.258 -0.099 1.00 92.19 127 ARG A N 1
ATOM 953 C CA . ARG A 1 127 ? 3.898 -8.260 0.961 1.00 92.19 127 ARG A CA 1
ATOM 954 C C . ARG A 1 127 ? 2.578 -7.932 1.650 1.00 92.19 127 ARG A C 1
ATOM 956 O O . ARG A 1 127 ? 2.572 -7.847 2.870 1.00 92.19 127 ARG A O 1
ATOM 963 N N . LEU A 1 128 ? 1.480 -7.834 0.901 1.00 92.06 128 LEU A N 1
ATOM 964 C CA . LEU A 1 128 ? 0.144 -7.582 1.441 1.00 92.06 128 LEU A CA 1
ATOM 965 C C . LEU A 1 128 ? -0.321 -8.702 2.383 1.00 92.06 128 LEU A C 1
ATOM 967 O O . LEU A 1 128 ? -0.909 -8.422 3.423 1.00 92.06 128 LEU A O 1
ATOM 971 N N . VAL A 1 129 ? -0.025 -9.962 2.047 1.00 92.19 129 VAL A N 1
ATOM 972 C CA . VAL A 1 129 ? -0.322 -11.113 2.918 1.00 92.19 129 VAL A CA 1
ATOM 973 C C . VAL A 1 129 ? 0.540 -11.088 4.183 1.00 92.19 129 VAL A C 1
ATOM 975 O O . VAL A 1 129 ? 0.052 -11.398 5.266 1.00 92.19 129 VAL A O 1
ATOM 978 N N . SER A 1 130 ? 1.815 -10.709 4.062 1.00 92.44 130 SER A N 1
ATOM 979 C CA . SER A 1 130 ? 2.748 -10.673 5.194 1.00 92.44 130 SER A CA 1
ATOM 980 C C . SER A 1 130 ? 2.552 -9.470 6.123 1.00 92.44 130 SER A C 1
ATOM 982 O O . SER A 1 130 ? 2.815 -9.590 7.316 1.00 92.44 130 SER A O 1
ATOM 984 N N . ASN A 1 131 ? 2.169 -8.309 5.593 1.00 91.06 131 ASN A N 1
ATOM 985 C CA . ASN A 1 131 ? 1.944 -7.077 6.344 1.00 91.06 131 ASN A CA 1
ATOM 986 C C . ASN A 1 131 ? 0.798 -6.291 5.686 1.00 91.06 131 ASN A C 1
ATOM 988 O O . ASN A 1 131 ? 1.042 -5.574 4.718 1.00 91.06 131 ASN A O 1
ATOM 992 N N . PRO A 1 132 ? -0.435 -6.369 6.214 1.00 85.81 132 PRO A N 1
ATOM 993 C CA . PRO A 1 132 ? -1.583 -5.655 5.653 1.00 85.81 132 PRO A CA 1
ATOM 994 C C . PRO A 1 132 ? -1.464 -4.122 5.658 1.00 85.81 132 PRO A C 1
ATOM 996 O O . PRO A 1 132 ? -2.146 -3.472 4.870 1.00 85.81 132 PRO A O 1
ATOM 999 N N . ASN A 1 133 ? -0.600 -3.544 6.503 1.00 86.38 133 ASN A N 1
ATOM 1000 C CA . ASN A 1 133 ? -0.466 -2.093 6.688 1.00 86.38 133 ASN A CA 1
ATOM 1001 C C . ASN A 1 133 ? 0.768 -1.499 5.983 1.00 86.38 133 ASN A C 1
ATOM 1003 O O . ASN A 1 133 ? 1.074 -0.325 6.162 1.00 86.38 133 ASN A O 1
ATOM 1007 N N . PHE A 1 134 ? 1.491 -2.272 5.165 1.00 89.06 134 PHE A N 1
ATOM 1008 C CA . PHE A 1 134 ? 2.757 -1.811 4.570 1.00 89.06 134 PHE A CA 1
ATOM 1009 C C . PHE A 1 134 ? 2.610 -0.593 3.639 1.00 89.06 134 PHE A C 1
ATOM 1011 O O . PHE A 1 134 ? 3.580 0.117 3.393 1.00 89.06 134 PHE A O 1
ATOM 1018 N N . LEU A 1 135 ? 1.409 -0.344 3.106 1.00 86.12 135 LEU A N 1
ATOM 1019 C CA . LEU A 1 135 ? 1.135 0.828 2.269 1.00 86.12 135 LEU A CA 1
ATOM 1020 C C . LEU A 1 135 ? 1.168 2.136 3.071 1.00 86.12 135 LEU A C 1
ATOM 1022 O O . LEU A 1 135 ? 1.521 3.180 2.523 1.00 86.12 135 LEU A O 1
ATOM 1026 N N . ASP A 1 136 ? 0.892 2.078 4.375 1.00 82.12 136 ASP A N 1
ATOM 1027 C CA . ASP A 1 136 ? 0.972 3.243 5.256 1.00 82.12 136 ASP A CA 1
ATOM 1028 C C . ASP A 1 136 ? 2.418 3.631 5.587 1.00 82.12 136 ASP A C 1
ATOM 1030 O O . ASP A 1 136 ? 2.685 4.798 5.861 1.00 82.12 136 ASP A O 1
ATOM 1034 N N . GLU A 1 137 ? 3.366 2.693 5.496 1.00 73.44 137 GLU A N 1
ATOM 1035 C CA . GLU A 1 137 ? 4.796 2.951 5.723 1.00 73.44 137 GLU A CA 1
ATOM 1036 C C . GLU A 1 137 ? 5.405 3.853 4.634 1.00 73.44 137 GLU A C 1
ATOM 1038 O O . GLU A 1 137 ? 6.390 4.538 4.891 1.00 73.44 137 GLU A O 1
ATOM 1043 N N . LEU A 1 138 ? 4.784 3.927 3.447 1.00 64.69 138 LEU A N 1
ATOM 1044 C CA . LEU A 1 138 ? 5.172 4.841 2.360 1.00 64.69 138 LEU A CA 1
ATOM 1045 C C . LEU A 1 138 ? 4.853 6.321 2.640 1.00 64.69 138 LEU A C 1
ATOM 1047 O O . LEU A 1 138 ? 5.146 7.167 1.799 1.00 64.69 138 LEU A O 1
ATOM 1051 N N . LYS A 1 139 ? 4.223 6.647 3.776 1.00 60.66 139 LYS A N 1
ATOM 1052 C CA . LYS A 1 139 ? 3.911 8.033 4.171 1.00 60.66 139 LYS A CA 1
ATOM 1053 C C . LYS A 1 139 ? 5.100 8.800 4.769 1.00 60.66 139 LYS A C 1
ATOM 1055 O O . LYS A 1 139 ? 4.920 9.980 5.062 1.00 60.66 139 LYS A O 1
ATOM 1060 N N . ASN A 1 140 ? 6.257 8.160 4.958 1.00 43.66 140 ASN A N 1
ATOM 1061 C CA . ASN A 1 140 ? 7.453 8.770 5.554 1.00 43.66 140 ASN A CA 1
ATOM 1062 C C . ASN A 1 140 ? 8.539 9.071 4.523 1.00 43.66 140 ASN A C 1
ATOM 1064 O O . ASN A 1 140 ? 8.895 8.144 3.761 1.00 43.66 140 ASN A O 1
#

=== Feature glossary ===
The features interleaved in this record are:

— What the protein is —

Sequence gives the chain of amino acids in standard one-letter code (A=alanine, C=cysteine, …, Y=tyrosine), read N→C. It is the only feature that is directly encoded by the gene; all structural features are derived from the folded form of this sequence.

Database cross-references. InterPro integrates a dozen domain/family signature databases into unified entries with residue-range hits. GO terms attach function/process/location labels with evidence codes. CATH codes position the fold in a four-level structural taxonomy. Organism is the NCBI-taxonomy species name.

— Where its atoms are —

Atomic coordinates in PDBx/mmCIF format — the same representation the Protein Data Bank distributes. Each line of the _atom_site loop places one backbone atom in Cartesian space (units: ångströms, origin: arbitrary).

The six renders are orthographic views along the three Cartesian axes in both directions. Representation (cartoon, sticks, or surface) and color scheme (sequence-rainbow or by-chain) vary across proteins so the training set covers all the common visualization conventions.

— Local backbone conformation —

Eight-state secondary structure (DSSP): H is the canonical α-helix, G the tighter 3₁₀-helix, I the wider π-helix; E/B are β-structure, T and S are turns and bends, and '-' is everything else. DSSP derives these from the pattern of main-chain N–H···O=C hydrogen bonds, not from the sequence.

P-SEA three-state annotation labels each residue as helix, strand, or coil based purely on the geometry of the Cα trace. It serves as a fallback when the full backbone (and thus DSSP) is unavailable.

The φ/ψ torsion pair specifies the backbone conformation at each residue. φ rotates about the N–Cα bond, ψ about the Cα–C bond. Steric clashes forbid most of the (φ, ψ) plane — the allowed regions (α-helix basin, β-sheet basin, left-handed helix) are the Ramachandran-allowed regions.

— Global shape and packing —

The geometric summary reports three shape descriptors. Rg (radius of gyration) measures how spread out the Cα atoms are about their centre of mass; compact globular proteins have small Rg, elongated or unfolded ones large. Cα contacts (<8 Å, |i−j|>4) count long-range residue pairs in spatial proximity — high for tightly packed folds, near zero for rods or random coil. The bounding-box extents give the protein's footprint along x, y, z in Å.

Solvent-accessible surface area (SASA) is the area in Å² traced out by the centre of a 1.4 Å probe sphere (a water molecule) rolled over the protein's van der Waals surface (Shrake–Rupley / Lee–Richards construction). Buried residues have near-zero SASA; fully exposed residues can exceed 200 Å². The total SASA scales roughly with the number of surface residues.

The contact map is a binary N×N matrix image: pixel (i, j) is dark where Cα_i and Cα_j are within 8 Å and |i−j|>4. Because the |i−j|>4 filter removes local helical contacts, off-diagonal stripes parallel to the main diagonal indicate parallel β-sheets; stripes perpendicular to it indicate antiparallel β-sheets. The Ramachandran plot scatters every residue's (φ, ψ) pair against the sterically allowed regions. The PAE heatmap renders the predicted-aligned-error matrix.

— Structural neighborhood —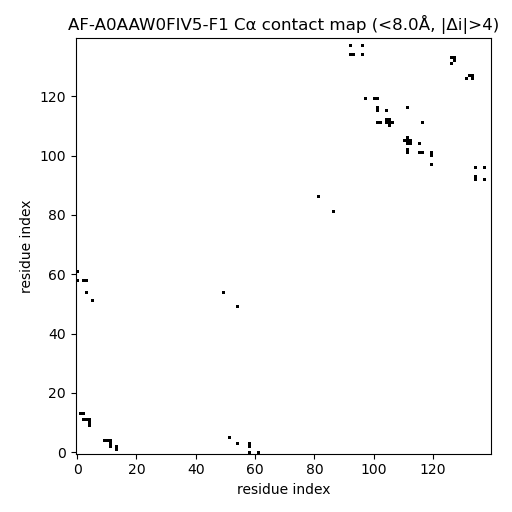

3Di is Foldseek's structural alphabet. Each residue is assigned one of twenty discrete states based on how its Cα sits relative to its spatial (not sequential) neighbors. Aligning 3Di strings finds structural homologs roughly as well as full 3D superposition, but orders of magnitude faster.

Nearest PDB neighbors are the top structural matches found by Foldseek when searching this structure against the entire Protein Data Bank. Each hit reports a TM-score (0 to 1; >0.5 almost always implies the same fold) and an E-value. These are *structural* homologs — they may share no detectable sequence similarity.

— Confidence and disorder —

For AlphaFold models, the B-factor field carries pLDDT — the model's own estimate of local accuracy on a 0–100 scale. Regions with pLDDT<50 should be treated as essentially unmodeled; they often correspond to intrinsically disordered segments.

Crystallographic B-factors measure how much each atom's electron density is smeared out, in Å². They rise in mobile loops and surface residues and fall in the buried interior. In AlphaFold models this column is repurposed to hold pLDDT instead.

Predicted aligned error is AlphaFold's pairwise confidence. Unlike pLDDT (per-residue), PAE is per-residue-pair and captures whether two parts of the structure are correctly placed relative to each other. Units are ångströms of expected positional error.